Protein AF-A0A7X4F8D7-F1 (afdb_monomer_lite)

Radius of gyration: 13.3 Å; chains: 1; bounding box: 32×20×38 Å

Sequence (116 aa):
DKVIRSRLLNPRWLEGMRRHGYRGGFEMSASLNYLFAYDASTGAVPDWAYGAIAQQWILEPGSRAALNRSNPWALQEMGERLLEAHRRGLWQEANGEQIQALEALVRQVDADLERG

Foldseek 3Di:
DCCLVVALVDPVNLVVLLVVQQVSLVVNLVVLVVVLVCCVVPVPDDLVSLVSNLVPQCVPPVNVVSCLVRPLPSSLSSLVSSLVCCVVVVNPPDDPVSNVSSVVSNVVSVVVVVVD

Secondary structure (DSSP, 8-state):
-HHIIIIIT-HHHHHHHHHTHHHHHHHHHHHHHHHHHHHHHH--S-THHHHHHHIIIIISHHHHHHHHHH-HHHHHHHHHHHHHHHHTTSS-S--HHHHHHHHHHHHHHHHHHHT-

pLDDT: mean 96.04, std 3.69, range [69.88, 98.81]

Structure (mmCIF, N/CA/C/O backbone):
data_AF-A0A7X4F8D7-F1
#
_entry.id   AF-A0A7X4F8D7-F1
#
loop_
_atom_site.group_PDB
_atom_site.id
_atom_site.type_symbol
_atom_site.label_atom_id
_atom_site.label_alt_id
_atom_site.label_comp_id
_atom_site.label_asym_id
_atom_site.label_entity_id
_atom_site.label_seq_id
_atom_site.pdbx_PDB_ins_code
_atom_site.Cartn_x
_atom_site.Cartn_y
_atom_site.Cartn_z
_atom_site.occupancy
_atom_site.B_iso_or_equiv
_atom_site.auth_seq_id
_atom_site.auth_comp_id
_atom_site.auth_asym_id
_atom_site.auth_atom_id
_atom_site.pdbx_PDB_model_num
ATOM 1 N N . ASP A 1 1 ? -2.539 5.628 14.667 1.00 81.12 1 ASP A N 1
ATOM 2 C CA . ASP A 1 1 ? -2.035 6.121 13.359 1.00 81.12 1 ASP A CA 1
ATOM 3 C C . ASP A 1 1 ? -0.510 6.338 13.286 1.00 81.12 1 ASP A C 1
ATOM 5 O O . ASP A 1 1 ? 0.038 6.343 12.188 1.00 81.12 1 ASP A O 1
ATOM 9 N N . LYS A 1 2 ? 0.199 6.496 14.418 1.00 87.25 2 LYS A N 1
ATOM 10 C CA . LYS A 1 2 ? 1.656 6.735 14.478 1.00 87.25 2 LYS A CA 1
ATOM 11 C C . LYS A 1 2 ? 2.492 5.873 13.524 1.00 87.25 2 LYS A C 1
ATOM 13 O O . LYS A 1 2 ? 3.293 6.433 12.790 1.00 87.25 2 LYS A O 1
ATOM 18 N N . VAL A 1 3 ? 2.291 4.551 13.498 1.00 89.38 3 VAL A N 1
ATOM 19 C CA . VAL A 1 3 ? 3.058 3.624 12.633 1.00 89.38 3 VAL A CA 1
ATOM 20 C C . VAL A 1 3 ? 2.845 3.917 11.146 1.00 89.38 3 VAL A C 1
ATOM 22 O O . VAL A 1 3 ? 3.803 3.904 10.374 1.00 89.38 3 VAL A O 1
ATOM 25 N N . ILE A 1 4 ? 1.610 4.238 10.752 1.00 92.31 4 ILE A N 1
ATOM 26 C CA . ILE A 1 4 ? 1.258 4.588 9.370 1.00 92.31 4 ILE A CA 1
ATOM 27 C C . ILE A 1 4 ? 2.062 5.824 8.956 1.00 92.31 4 ILE A C 1
ATOM 29 O O . ILE A 1 4 ? 2.772 5.797 7.956 1.00 92.31 4 ILE A O 1
ATOM 33 N N . ARG A 1 5 ? 2.050 6.878 9.779 1.00 91.19 5 ARG A N 1
ATOM 34 C CA . ARG A 1 5 ? 2.793 8.118 9.502 1.00 91.19 5 ARG A CA 1
ATOM 35 C C . ARG A 1 5 ? 4.311 7.926 9.556 1.00 91.19 5 ARG A C 1
ATOM 37 O O . ARG A 1 5 ? 5.026 8.415 8.691 1.00 91.19 5 ARG A O 1
ATOM 44 N N . SER A 1 6 ? 4.818 7.223 10.568 1.00 89.81 6 SER A N 1
ATOM 45 C CA . SER A 1 6 ? 6.258 7.124 10.831 1.00 89.81 6 SER A CA 1
ATOM 46 C C . SER A 1 6 ? 6.984 6.117 9.939 1.00 89.81 6 SER A C 1
ATOM 48 O O . SER A 1 6 ? 8.212 6.179 9.840 1.00 89.81 6 SER A O 1
ATOM 50 N N . ARG A 1 7 ? 6.254 5.185 9.313 1.00 93.06 7 ARG A N 1
ATOM 51 C CA . ARG A 1 7 ? 6.809 4.144 8.439 1.00 93.06 7 ARG A CA 1
ATOM 52 C C . ARG A 1 7 ? 6.183 4.169 7.049 1.00 93.06 7 ARG A C 1
ATOM 54 O O . ARG A 1 7 ? 6.890 4.465 6.097 1.00 93.06 7 ARG A O 1
ATOM 61 N N . LEU A 1 8 ? 4.885 3.885 6.938 1.00 94.81 8 LEU A N 1
ATOM 62 C CA . LEU A 1 8 ? 4.227 3.649 5.644 1.00 94.81 8 LEU A CA 1
ATOM 63 C C . LEU A 1 8 ? 4.172 4.904 4.761 1.00 94.81 8 LEU A C 1
ATOM 65 O O . LEU A 1 8 ? 4.334 4.815 3.550 1.00 94.81 8 LEU A O 1
ATOM 69 N N . LEU A 1 9 ? 4.001 6.075 5.372 1.00 95.62 9 LEU A N 1
ATOM 70 C CA . LEU A 1 9 ? 3.983 7.375 4.692 1.00 95.62 9 LEU A CA 1
ATOM 71 C C . LEU A 1 9 ? 5.279 8.167 4.911 1.00 95.62 9 LEU A C 1
ATOM 73 O O . LEU A 1 9 ? 5.324 9.373 4.685 1.00 95.62 9 LEU A O 1
ATOM 77 N N . ASN A 1 10 ? 6.339 7.512 5.391 1.00 95.62 10 ASN A N 1
ATOM 78 C CA . ASN A 1 10 ? 7.625 8.160 5.601 1.00 95.62 10 ASN A CA 1
ATOM 79 C C . ASN A 1 10 ? 8.396 8.231 4.270 1.00 95.62 10 ASN A C 1
ATOM 81 O O . ASN A 1 10 ? 8.779 7.179 3.748 1.00 95.62 10 ASN A O 1
ATOM 85 N N . PRO A 1 11 ? 8.729 9.432 3.756 1.00 94.12 11 PRO A N 1
ATOM 86 C CA . PRO A 1 11 ? 9.432 9.574 2.480 1.00 94.12 11 PRO A CA 1
ATOM 87 C C . PRO A 1 11 ? 10.770 8.831 2.432 1.00 94.12 11 PRO A C 1
ATOM 89 O O . PRO A 1 11 ? 11.154 8.304 1.392 1.00 94.12 11 PRO A O 1
ATOM 92 N N . ARG A 1 12 ? 11.481 8.726 3.565 1.00 95.50 12 ARG A N 1
ATOM 93 C CA . ARG A 1 12 ? 12.758 7.996 3.634 1.00 95.50 12 ARG A CA 1
ATOM 94 C C . ARG A 1 12 ? 12.568 6.492 3.482 1.00 95.50 12 ARG A C 1
ATOM 96 O O . ARG A 1 12 ? 13.438 5.830 2.921 1.00 95.50 12 ARG A O 1
ATOM 103 N N . TRP A 1 13 ? 11.462 5.961 4.000 1.00 95.00 13 TRP A N 1
ATOM 104 C CA . TRP A 1 13 ? 11.123 4.551 3.850 1.00 95.00 13 TRP A CA 1
ATOM 105 C C . TRP A 1 13 ? 10.706 4.256 2.409 1.00 95.00 13 TRP A C 1
ATOM 107 O O . TRP A 1 13 ? 11.270 3.346 1.809 1.00 95.00 13 TRP A O 1
ATOM 117 N N . LEU A 1 14 ? 9.832 5.084 1.826 1.00 93.88 14 LEU A N 1
ATOM 118 C CA . LEU A 1 14 ? 9.410 4.967 0.425 1.00 93.88 14 LEU A CA 1
ATOM 119 C C . LEU A 1 14 ? 10.597 5.025 -0.539 1.00 93.88 14 LEU A C 1
ATOM 121 O O . LEU A 1 14 ? 10.743 4.166 -1.405 1.00 93.88 14 LEU A O 1
ATOM 125 N N . GLU A 1 15 ? 11.510 5.972 -0.330 1.00 93.75 15 GLU A N 1
ATOM 126 C CA . GLU A 1 15 ? 12.733 6.072 -1.125 1.00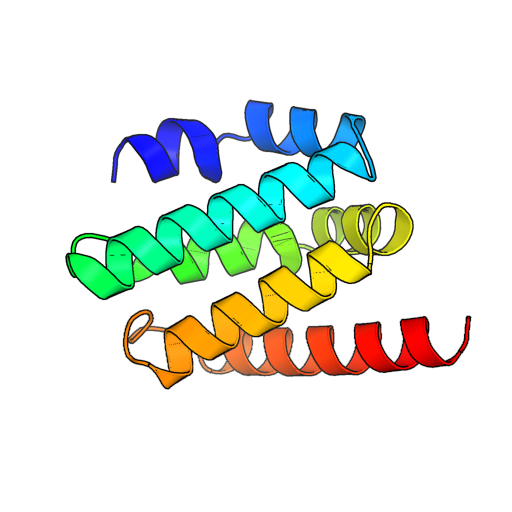 93.75 15 GLU A CA 1
ATOM 127 C C . GLU A 1 15 ? 13.666 4.869 -0.919 1.00 93.75 15 GLU A C 1
ATOM 129 O O . GLU A 1 15 ? 14.377 4.449 -1.831 1.00 93.75 15 GLU A O 1
ATOM 134 N N . GLY A 1 16 ? 13.687 4.291 0.285 1.00 95.12 16 GLY A N 1
ATOM 135 C CA . GLY A 1 16 ? 14.365 3.023 0.546 1.00 95.12 16 GLY A CA 1
ATOM 136 C C . GLY A 1 16 ? 13.772 1.885 -0.283 1.00 95.12 16 GLY A C 1
ATOM 137 O O . GLY A 1 16 ? 14.512 1.208 -0.992 1.00 95.12 16 GLY A O 1
ATOM 138 N N . MET A 1 17 ? 12.448 1.713 -0.249 1.00 95.31 17 MET A N 1
ATOM 139 C CA . MET A 1 17 ? 11.755 0.675 -1.017 1.00 95.31 17 MET A CA 1
ATOM 140 C C . MET A 1 17 ? 12.021 0.840 -2.517 1.00 95.31 17 MET A C 1
ATOM 142 O O . MET A 1 17 ? 12.457 -0.103 -3.172 1.00 95.31 17 MET A O 1
ATOM 146 N N . ARG A 1 18 ? 11.897 2.063 -3.045 1.00 92.00 18 ARG A N 1
ATOM 147 C CA . ARG A 1 18 ? 12.153 2.366 -4.460 1.00 92.00 18 ARG A CA 1
ATOM 148 C C . ARG A 1 18 ? 13.566 1.977 -4.907 1.00 92.00 18 ARG A C 1
ATOM 150 O O . ARG A 1 18 ? 13.731 1.399 -5.979 1.00 92.00 18 ARG A O 1
ATOM 157 N N . ARG A 1 19 ? 14.585 2.237 -4.079 1.00 94.62 19 ARG A N 1
ATOM 158 C CA . ARG A 1 19 ? 15.986 1.863 -4.366 1.00 94.62 19 ARG A CA 1
ATOM 159 C C . ARG A 1 19 ? 16.227 0.353 -4.382 1.00 94.62 19 ARG A C 1
ATOM 161 O O . ARG A 1 19 ? 17.152 -0.094 -5.052 1.00 94.62 19 ARG A O 1
ATOM 168 N N . HIS A 1 20 ? 15.403 -0.426 -3.685 1.00 96.62 20 HIS A N 1
ATOM 169 C CA . HIS A 1 20 ? 15.502 -1.887 -3.642 1.00 96.62 20 HIS A CA 1
ATOM 170 C C . HIS A 1 20 ? 14.646 -2.605 -4.702 1.00 96.62 20 HIS A C 1
ATOM 172 O O . HIS A 1 20 ? 14.548 -3.834 -4.662 1.00 96.62 20 HIS A O 1
ATOM 178 N N . GLY A 1 21 ? 14.058 -1.872 -5.657 1.00 95.81 21 GLY A N 1
ATOM 179 C CA . GLY A 1 21 ? 13.395 -2.428 -6.841 1.00 95.81 21 GLY A CA 1
ATOM 180 C C . GLY A 1 21 ? 12.400 -3.539 -6.500 1.00 95.81 21 GLY A C 1
ATOM 181 O O . GLY A 1 21 ? 11.485 -3.328 -5.705 1.00 95.81 21 GLY A O 1
ATOM 182 N N . TYR A 1 22 ? 12.617 -4.741 -7.053 1.00 97.38 22 TYR A N 1
ATOM 183 C CA . TYR A 1 22 ? 11.738 -5.896 -6.845 1.00 97.38 22 TYR A CA 1
ATOM 184 C C . TYR A 1 22 ? 11.469 -6.200 -5.366 1.00 97.38 22 TYR A C 1
ATOM 186 O O . TYR A 1 22 ? 10.313 -6.344 -4.958 1.00 97.38 22 TYR A O 1
ATOM 194 N N . ARG A 1 23 ? 12.531 -6.252 -4.544 1.00 97.69 23 ARG A N 1
ATOM 195 C CA . ARG A 1 23 ? 12.402 -6.532 -3.107 1.00 97.69 23 ARG A CA 1
ATOM 196 C C . ARG A 1 23 ? 11.672 -5.406 -2.387 1.00 97.69 23 ARG A C 1
ATOM 198 O O . ARG A 1 23 ? 10.896 -5.682 -1.482 1.00 97.69 23 ARG A O 1
ATOM 205 N N . GLY A 1 24 ? 11.888 -4.163 -2.806 1.00 97.50 24 GLY A N 1
ATOM 206 C CA . GLY A 1 24 ? 11.142 -3.018 -2.295 1.00 97.50 24 GLY A CA 1
ATOM 207 C C . GLY A 1 24 ? 9.642 -3.145 -2.538 1.00 97.50 24 GLY A C 1
ATOM 208 O O . GLY A 1 24 ? 8.867 -3.032 -1.595 1.00 97.50 24 GLY A O 1
ATOM 209 N N . GLY A 1 25 ? 9.242 -3.462 -3.773 1.00 98.00 25 GLY A N 1
ATOM 210 C CA . GLY A 1 25 ? 7.837 -3.710 -4.115 1.00 98.00 25 GLY A CA 1
ATOM 211 C C . GLY A 1 25 ? 7.217 -4.844 -3.293 1.00 98.00 25 GLY A C 1
ATOM 212 O O . GLY A 1 25 ? 6.118 -4.691 -2.768 1.00 98.00 25 GLY A O 1
ATOM 213 N N . PHE A 1 26 ? 7.956 -5.941 -3.092 1.00 98.00 26 PHE A N 1
ATOM 214 C CA . PHE A 1 26 ? 7.517 -7.056 -2.247 1.00 98.00 26 PHE A CA 1
ATOM 215 C C . PHE A 1 26 ? 7.255 -6.623 -0.793 1.00 98.00 26 PHE A C 1
ATOM 217 O O . PHE A 1 26 ? 6.209 -6.936 -0.229 1.00 98.00 26 PHE A O 1
ATOM 224 N N . GLU A 1 27 ? 8.177 -5.870 -0.184 1.00 98.25 27 GLU A N 1
ATOM 225 C CA . GLU A 1 27 ? 8.018 -5.378 1.193 1.00 98.25 27 GLU A CA 1
ATOM 226 C C . GLU A 1 27 ? 6.864 -4.373 1.326 1.00 98.25 27 GLU A C 1
ATOM 228 O O . GLU A 1 27 ? 6.185 -4.342 2.359 1.00 98.25 27 GLU A O 1
ATOM 233 N N . MET A 1 28 ? 6.619 -3.559 0.292 1.00 98.25 28 MET A N 1
ATOM 234 C CA . MET A 1 28 ? 5.460 -2.663 0.240 1.00 98.25 28 MET A CA 1
ATOM 235 C C . MET A 1 28 ? 4.155 -3.465 0.225 1.00 98.25 28 MET A C 1
ATOM 237 O O . MET A 1 28 ? 3.316 -3.248 1.100 1.00 98.25 28 MET A O 1
ATOM 241 N N . SER A 1 29 ? 4.023 -4.441 -0.680 1.00 98.50 29 SER A N 1
ATOM 242 C CA . SER A 1 29 ? 2.837 -5.306 -0.756 1.00 98.50 29 SER A CA 1
ATOM 243 C C . SER A 1 29 ? 2.574 -6.039 0.565 1.00 98.50 29 SER A C 1
ATOM 245 O O . SER A 1 29 ? 1.488 -5.941 1.141 1.00 98.50 29 SER A O 1
ATOM 247 N N . ALA A 1 30 ? 3.608 -6.658 1.145 1.00 98.44 30 ALA A N 1
ATOM 248 C CA . ALA A 1 30 ? 3.508 -7.317 2.446 1.00 98.44 30 ALA A CA 1
ATOM 249 C C . ALA A 1 30 ? 3.053 -6.353 3.559 1.00 98.44 30 ALA A C 1
ATOM 251 O O . ALA A 1 30 ? 2.198 -6.697 4.375 1.00 98.44 30 ALA A O 1
ATOM 252 N N . SER A 1 31 ? 3.578 -5.124 3.577 1.00 98.25 31 SER A N 1
ATOM 253 C CA . SER A 1 31 ? 3.197 -4.107 4.567 1.00 98.25 31 SER A CA 1
ATOM 254 C C . SER A 1 31 ? 1.726 -3.695 4.450 1.00 98.25 31 SER A C 1
ATOM 256 O O . SER A 1 31 ? 1.060 -3.538 5.476 1.00 98.25 31 SER A O 1
ATOM 258 N N . LEU A 1 32 ? 1.206 -3.549 3.226 1.00 98.50 32 LEU A N 1
ATOM 259 C CA . LEU A 1 32 ? -0.215 -3.281 2.995 1.00 98.50 32 LEU A CA 1
ATOM 260 C C . LEU A 1 32 ? -1.081 -4.472 3.422 1.00 98.50 32 LEU A C 1
ATOM 262 O 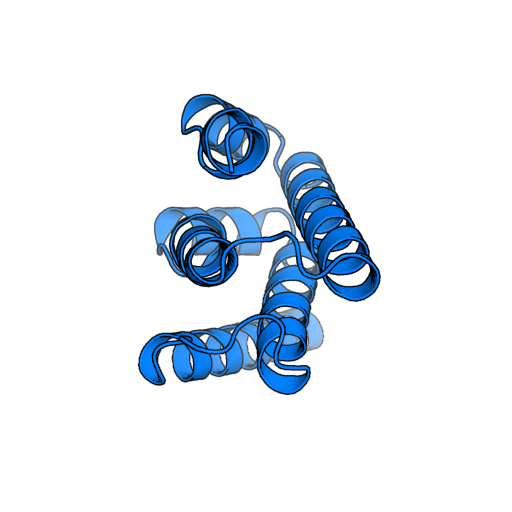O . LEU A 1 32 ? -2.099 -4.281 4.084 1.00 98.50 32 LEU A O 1
ATOM 266 N N . ASN A 1 33 ? -0.650 -5.698 3.124 1.00 98.62 33 ASN A N 1
ATOM 267 C CA . ASN A 1 33 ? -1.355 -6.910 3.535 1.00 98.62 33 ASN A CA 1
ATOM 268 C C . ASN A 1 33 ? -1.461 -7.033 5.062 1.00 98.62 33 ASN A C 1
ATOM 270 O O . ASN A 1 33 ? -2.519 -7.408 5.571 1.00 98.62 33 ASN A O 1
ATOM 274 N N . TYR A 1 34 ? -0.405 -6.677 5.800 1.00 98.12 34 TYR A N 1
ATOM 275 C CA . TYR A 1 34 ? -0.436 -6.656 7.264 1.00 98.12 34 TYR A CA 1
ATOM 276 C C . TYR A 1 34 ? -1.368 -5.581 7.817 1.00 98.12 34 TYR A C 1
ATOM 278 O O . TYR A 1 34 ? -2.121 -5.860 8.749 1.00 98.12 34 TYR A O 1
ATOM 286 N N . LEU A 1 35 ? -1.349 -4.374 7.242 1.00 98.19 35 LEU A N 1
ATOM 287 C CA . LEU A 1 35 ? -2.277 -3.307 7.620 1.00 98.19 35 LEU A CA 1
ATOM 288 C C . LEU A 1 35 ? -3.728 -3.741 7.390 1.00 98.19 35 LEU A C 1
ATOM 290 O O . LEU A 1 35 ? -4.546 -3.611 8.294 1.00 98.19 35 LEU A O 1
ATOM 294 N N . PHE A 1 36 ? -4.016 -4.324 6.227 1.00 98.44 36 PHE A N 1
ATOM 295 C CA . PHE A 1 36 ? -5.341 -4.825 5.881 1.00 98.44 36 PHE A CA 1
ATOM 296 C C . PHE A 1 36 ? -5.820 -5.925 6.836 1.00 98.44 36 PHE A C 1
ATOM 298 O O . PHE A 1 36 ? -6.945 -5.875 7.321 1.00 98.44 36 PHE A O 1
ATOM 305 N N . ALA A 1 37 ? -4.981 -6.923 7.133 1.00 98.38 37 ALA A N 1
ATOM 306 C CA . ALA A 1 37 ? -5.351 -8.016 8.036 1.00 98.38 37 ALA A CA 1
ATOM 307 C C . ALA A 1 37 ? -5.577 -7.524 9.476 1.00 98.38 37 ALA A C 1
ATOM 309 O O . ALA A 1 37 ? -6.500 -7.972 10.163 1.00 98.38 37 ALA A O 1
ATOM 310 N N . TYR A 1 38 ? -4.744 -6.584 9.929 1.00 98.06 38 TYR A N 1
ATOM 311 C CA . TYR A 1 38 ? -4.921 -5.930 11.220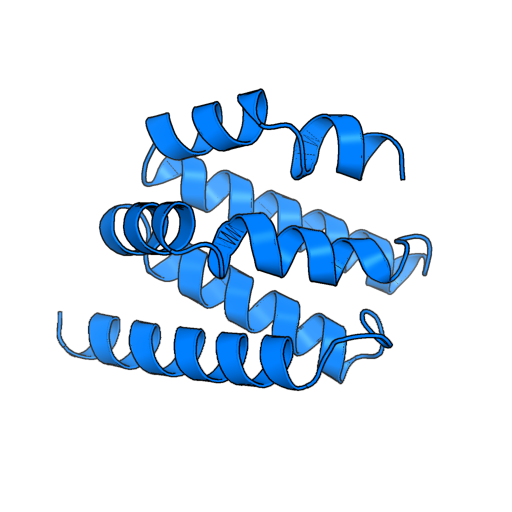 1.00 98.06 38 TYR A CA 1
ATOM 312 C C . TYR A 1 38 ? -6.246 -5.166 11.272 1.00 98.06 38 TYR A C 1
ATOM 314 O O . TYR A 1 38 ? -7.001 -5.308 12.230 1.00 98.06 38 TYR A O 1
ATOM 322 N N . ASP A 1 39 ? -6.573 -4.412 10.228 1.00 98.12 39 ASP A N 1
ATOM 323 C CA . ASP A 1 39 ? -7.824 -3.666 10.180 1.00 98.12 39 ASP A CA 1
ATOM 324 C C . ASP A 1 39 ? -9.051 -4.576 10.119 1.00 98.12 39 ASP A C 1
ATOM 326 O O . ASP A 1 39 ? -9.974 -4.436 10.913 1.00 98.12 39 ASP A O 1
ATOM 330 N N . ALA A 1 40 ? -9.012 -5.603 9.270 1.00 97.94 40 ALA A N 1
ATOM 331 C CA . ALA A 1 40 ? -10.086 -6.582 9.140 1.00 97.94 40 ALA A CA 1
ATOM 332 C C . ALA A 1 40 ? -10.405 -7.322 10.453 1.00 97.94 40 ALA A C 1
ATOM 334 O O . ALA A 1 40 ? -11.502 -7.859 10.595 1.00 97.94 40 ALA A O 1
ATOM 335 N N . SER A 1 41 ? -9.458 -7.376 11.396 1.00 98.19 41 SER A N 1
ATOM 336 C CA . SER A 1 41 ? -9.630 -8.031 12.699 1.00 98.19 41 SER A CA 1
ATOM 337 C C . SER A 1 41 ? -9.918 -7.069 13.853 1.00 98.19 41 SER A C 1
ATOM 339 O O . SER A 1 41 ? -10.453 -7.502 14.871 1.00 98.19 41 SER A O 1
ATOM 341 N N . THR A 1 42 ? -9.575 -5.784 13.724 1.00 97.75 42 THR A N 1
ATOM 342 C CA . THR A 1 42 ? -9.628 -4.826 14.844 1.00 97.75 42 THR A CA 1
ATOM 343 C C . THR A 1 42 ? -10.472 -3.585 14.579 1.00 97.75 42 THR A C 1
ATOM 345 O O . THR A 1 42 ? -10.904 -2.950 15.538 1.00 97.75 42 THR A O 1
ATOM 348 N N . GLY A 1 43 ? -10.680 -3.211 13.314 1.00 96.69 43 GLY A N 1
ATOM 349 C CA . GLY A 1 43 ? -11.298 -1.945 12.914 1.00 96.69 43 GLY A CA 1
ATOM 350 C C . GLY A 1 43 ? -10.527 -0.706 13.382 1.00 96.69 43 GLY A C 1
ATOM 351 O O . GLY A 1 43 ? -11.117 0.355 13.568 1.00 96.69 43 GLY A O 1
ATOM 352 N N . ALA A 1 44 ? -9.230 -0.844 13.679 1.00 95.62 44 ALA A N 1
ATOM 353 C CA . ALA A 1 44 ? -8.431 0.207 14.306 1.00 95.62 44 ALA A CA 1
ATOM 354 C C . ALA A 1 44 ? -7.643 1.069 13.305 1.00 95.62 44 ALA A C 1
ATOM 356 O O . ALA A 1 44 ? -6.941 2.001 13.725 1.00 95.62 44 ALA A O 1
ATOM 357 N N . VAL A 1 45 ? -7.695 0.768 12.002 1.00 96.94 45 VAL A N 1
ATOM 358 C CA . VAL A 1 45 ? -7.020 1.593 10.998 1.00 96.94 45 VAL A CA 1
ATOM 359 C C . VAL A 1 45 ? -7.919 2.777 10.641 1.00 96.94 45 VAL A C 1
ATOM 361 O O . VAL A 1 45 ? -9.074 2.593 10.279 1.00 96.94 45 VAL A O 1
ATOM 364 N N . PRO A 1 46 ? -7.415 4.019 10.741 1.00 96.25 46 PRO A N 1
ATOM 365 C CA . PRO A 1 46 ? -8.182 5.177 10.311 1.00 96.25 46 PRO A CA 1
ATOM 366 C C . PRO A 1 46 ? -8.449 5.134 8.807 1.00 96.25 46 PRO A C 1
ATOM 368 O O . PRO A 1 46 ? -7.518 4.900 8.038 1.00 96.25 46 PRO A O 1
ATOM 371 N N . ASP A 1 47 ? -9.670 5.471 8.401 1.00 94.19 47 ASP A N 1
ATOM 372 C CA . ASP A 1 47 ? -10.120 5.413 7.006 1.00 94.19 47 ASP A CA 1
ATOM 373 C C . ASP A 1 47 ? -9.173 6.126 6.020 1.00 94.19 47 ASP A C 1
ATOM 375 O O . ASP A 1 47 ? -8.720 5.551 5.026 1.00 94.19 47 ASP A O 1
ATOM 379 N N . TRP A 1 48 ? -8.742 7.343 6.382 1.00 95.94 48 TRP A N 1
ATOM 380 C CA . TRP A 1 48 ? -7.818 8.158 5.583 1.00 95.94 48 TRP A CA 1
ATOM 381 C C . TRP A 1 48 ? -6.501 7.448 5.234 1.00 95.94 48 TRP A C 1
ATOM 383 O O . TRP A 1 48 ? -5.817 7.851 4.289 1.00 95.94 48 TRP A O 1
ATOM 393 N N . ALA A 1 49 ? -6.104 6.421 5.994 1.00 97.50 49 ALA A N 1
ATOM 394 C CA . ALA A 1 49 ? -4.851 5.711 5.786 1.00 97.50 49 ALA A CA 1
ATOM 395 C C . ALA A 1 49 ? -4.812 5.001 4.433 1.00 97.50 49 ALA A C 1
ATOM 397 O O . ALA A 1 49 ? -3.797 5.101 3.743 1.00 97.50 49 ALA A O 1
ATOM 398 N N . TYR A 1 50 ? -5.898 4.334 4.032 1.00 98.19 50 TYR A N 1
ATOM 399 C CA . TYR A 1 50 ? -5.959 3.652 2.738 1.00 98.19 50 TYR A CA 1
ATOM 400 C C . TYR A 1 50 ? -5.861 4.649 1.588 1.00 98.19 50 TYR A C 1
ATOM 402 O O . TYR A 1 50 ? -5.041 4.457 0.693 1.00 98.19 50 TYR A O 1
ATOM 410 N N . GLY A 1 51 ? -6.600 5.761 1.659 1.00 97.44 51 GLY A N 1
ATOM 411 C CA . GLY A 1 51 ? -6.524 6.823 0.654 1.00 97.44 51 GLY A CA 1
ATOM 412 C C . GLY A 1 51 ? -5.131 7.449 0.549 1.00 97.44 51 GLY A C 1
ATOM 413 O O . GLY A 1 51 ? -4.629 7.663 -0.556 1.00 97.44 51 GLY A O 1
ATOM 414 N N . ALA A 1 52 ? -4.465 7.688 1.682 1.00 97.12 52 ALA A N 1
ATOM 415 C CA . ALA A 1 52 ? -3.100 8.213 1.700 1.00 97.12 52 ALA A CA 1
ATOM 416 C C . ALA A 1 52 ? -2.077 7.214 1.129 1.00 97.12 52 ALA A C 1
ATOM 418 O O . ALA A 1 52 ? -1.184 7.616 0.380 1.00 97.12 52 ALA A O 1
ATOM 419 N N . ILE A 1 53 ? -2.215 5.925 1.456 1.00 97.69 53 ILE A N 1
ATOM 420 C CA . ILE A 1 53 ? -1.371 4.846 0.928 1.00 97.69 53 ILE A CA 1
ATOM 421 C C . ILE A 1 53 ? -1.581 4.701 -0.580 1.00 97.69 53 ILE A C 1
ATOM 423 O O . ILE A 1 53 ? -0.606 4.771 -1.325 1.00 97.69 53 ILE A O 1
ATOM 427 N N . ALA A 1 54 ? -2.829 4.579 -1.041 1.00 97.94 54 ALA A N 1
ATOM 428 C CA . ALA A 1 54 ? -3.168 4.489 -2.459 1.00 97.94 54 ALA A CA 1
ATOM 429 C C . ALA A 1 54 ? -2.533 5.641 -3.247 1.00 97.94 54 ALA A C 1
ATOM 431 O O . ALA A 1 54 ? -1.817 5.414 -4.226 1.00 97.94 54 ALA A O 1
ATOM 432 N N . GLN A 1 55 ? -2.723 6.873 -2.761 1.00 97.25 55 GLN A N 1
ATOM 433 C CA . GLN A 1 55 ? -2.198 8.062 -3.414 1.00 97.25 55 GLN A CA 1
ATOM 434 C C . GLN A 1 55 ? -0.671 8.044 -3.521 1.00 97.25 55 GLN A C 1
ATOM 436 O O . GLN A 1 55 ? -0.131 8.234 -4.607 1.00 97.25 55 GLN A O 1
ATOM 441 N N . GLN A 1 56 ? 0.035 7.840 -2.407 1.00 96.38 56 GLN A N 1
ATOM 442 C CA . GLN A 1 56 ? 1.491 8.001 -2.374 1.00 96.38 56 GLN A CA 1
ATOM 443 C C . GLN A 1 56 ? 2.245 6.809 -2.966 1.00 96.38 56 GLN A C 1
ATOM 445 O O . GLN A 1 56 ? 3.334 6.984 -3.515 1.00 96.38 56 GLN A O 1
ATOM 450 N N . TRP A 1 57 ? 1.702 5.599 -2.828 1.00 97.06 57 TRP A N 1
ATOM 451 C CA . TRP A 1 57 ? 2.414 4.386 -3.215 1.00 97.06 57 TRP A CA 1
ATOM 452 C C . TRP A 1 57 ? 2.204 4.034 -4.681 1.00 97.06 57 TRP A C 1
ATOM 454 O O . TRP A 1 57 ? 3.165 3.632 -5.327 1.00 97.06 57 TRP A O 1
ATOM 464 N N . ILE A 1 58 ? 0.978 4.153 -5.207 1.00 96.44 58 ILE A N 1
ATOM 465 C CA . ILE A 1 58 ? 0.647 3.543 -6.508 1.00 96.44 58 ILE A CA 1
ATOM 466 C C . ILE A 1 58 ? -0.125 4.441 -7.480 1.00 96.44 58 ILE A C 1
ATOM 468 O O . ILE A 1 58 ? -0.149 4.135 -8.671 1.00 96.44 58 ILE A O 1
ATOM 472 N N . LEU A 1 59 ? -0.723 5.547 -7.020 1.00 96.75 59 LEU A N 1
ATOM 473 C CA . LEU A 1 59 ? -1.379 6.520 -7.908 1.00 96.75 59 LEU A CA 1
ATOM 474 C C . LEU A 1 59 ? -0.477 7.703 -8.279 1.00 96.75 59 LEU A C 1
ATOM 476 O O . LEU A 1 59 ? -0.668 8.300 -9.337 1.00 96.75 59 LEU A O 1
ATOM 480 N N . GLU A 1 60 ? 0.524 8.034 -7.459 1.00 95.88 60 GLU A N 1
ATOM 481 C CA . GLU A 1 60 ? 1.546 9.017 -7.826 1.00 95.88 60 GLU A CA 1
ATOM 482 C C . GLU A 1 60 ? 2.333 8.513 -9.057 1.00 95.88 60 GLU A C 1
ATOM 484 O O . GLU A 1 60 ? 2.858 7.394 -9.022 1.00 95.88 60 GLU A O 1
ATOM 489 N N . PRO A 1 61 ? 2.416 9.292 -10.156 1.00 94.94 61 PRO A N 1
ATOM 490 C CA . PRO A 1 61 ? 3.016 8.840 -11.413 1.00 94.94 61 PRO A CA 1
ATOM 491 C C . PRO A 1 61 ? 4.444 8.291 -11.292 1.00 94.94 61 PRO A C 1
ATOM 493 O O . PRO A 1 61 ? 4.771 7.284 -11.926 1.00 94.94 61 PRO A O 1
ATOM 496 N N . GLY A 1 62 ? 5.297 8.925 -10.486 1.00 93.44 62 GLY A N 1
ATOM 497 C CA . GLY A 1 62 ? 6.677 8.509 -10.250 1.00 93.44 62 GLY A CA 1
ATOM 498 C C . GLY A 1 62 ? 6.778 7.157 -9.545 1.00 93.44 62 GLY A C 1
ATOM 499 O O . GLY A 1 62 ? 7.464 6.255 -10.041 1.00 93.44 62 GLY A O 1
ATOM 500 N N . SER A 1 63 ? 6.073 6.994 -8.426 1.00 93.50 63 SER A N 1
ATOM 501 C CA . SER A 1 63 ? 5.980 5.749 -7.663 1.00 93.50 63 SER A CA 1
ATOM 502 C C . SER A 1 63 ? 5.372 4.632 -8.505 1.00 93.50 63 SER A C 1
ATOM 504 O O . SER A 1 63 ? 5.972 3.560 -8.613 1.00 93.50 63 SER A O 1
ATOM 506 N N . ARG A 1 64 ? 4.254 4.902 -9.195 1.00 96.06 64 ARG A N 1
ATOM 507 C CA . ARG A 1 64 ? 3.602 3.955 -10.110 1.00 96.06 64 ARG A CA 1
ATOM 508 C C . ARG A 1 64 ? 4.570 3.456 -11.172 1.00 96.06 64 ARG A C 1
ATOM 510 O O . ARG A 1 64 ? 4.717 2.252 -11.357 1.00 96.06 64 ARG A O 1
ATOM 517 N N . ALA A 1 65 ? 5.249 4.367 -11.868 1.00 95.44 65 ALA A N 1
ATOM 518 C CA . ALA A 1 65 ? 6.161 4.002 -12.944 1.00 95.44 65 ALA A CA 1
ATOM 519 C C . ALA A 1 65 ? 7.386 3.231 -12.427 1.00 95.44 65 ALA A C 1
ATOM 521 O O . ALA A 1 65 ? 7.876 2.324 -13.101 1.00 95.44 65 ALA A O 1
ATOM 522 N N . ALA A 1 66 ? 7.894 3.575 -11.239 1.00 94.25 66 ALA A N 1
ATOM 523 C CA . ALA A 1 66 ? 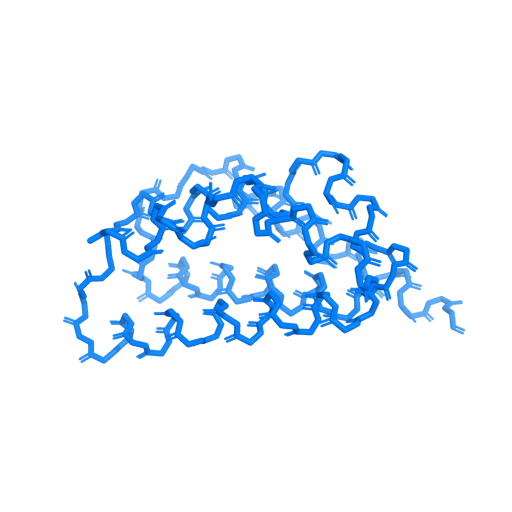8.993 2.848 -10.614 1.00 94.25 66 ALA A CA 1
ATOM 524 C C . ALA A 1 66 ? 8.581 1.421 -10.215 1.00 94.25 66 ALA A C 1
ATOM 526 O O . ALA A 1 66 ? 9.314 0.475 -10.513 1.00 94.25 66 ALA A O 1
ATOM 527 N N . LEU A 1 67 ? 7.407 1.256 -9.599 1.00 96.19 67 LEU A N 1
ATOM 528 C CA . LEU A 1 67 ? 6.864 -0.053 -9.242 1.00 96.19 67 LEU A CA 1
ATOM 529 C C . LEU A 1 67 ? 6.553 -0.891 -10.480 1.00 96.19 67 LEU A C 1
ATOM 531 O O . LEU A 1 67 ? 7.005 -2.025 -10.543 1.00 96.19 67 LEU A O 1
ATOM 535 N N . ASN A 1 68 ? 5.911 -0.329 -11.507 1.00 96.44 68 ASN A N 1
ATOM 536 C CA . ASN A 1 68 ? 5.573 -1.080 -12.721 1.00 96.44 68 ASN A CA 1
ATOM 537 C C . ASN A 1 68 ? 6.814 -1.666 -13.413 1.00 96.44 68 ASN A C 1
ATOM 539 O O . ASN A 1 68 ? 6.785 -2.784 -13.909 1.00 96.44 68 ASN A O 1
ATOM 543 N N . ARG A 1 69 ? 7.935 -0.931 -13.415 1.00 95.94 69 ARG A N 1
ATOM 544 C CA . ARG A 1 69 ? 9.200 -1.421 -13.990 1.00 95.94 69 ARG A CA 1
ATOM 545 C C . ARG A 1 69 ? 9.913 -2.459 -13.128 1.00 95.94 69 ARG A C 1
ATOM 547 O O . ARG A 1 69 ? 10.660 -3.268 -13.662 1.00 95.94 69 ARG A O 1
ATOM 554 N N . SER A 1 70 ? 9.784 -2.370 -11.806 1.00 96.69 70 SER A N 1
ATOM 555 C CA . SER A 1 70 ? 10.599 -3.159 -10.872 1.00 96.69 70 SER A CA 1
ATOM 556 C C . SER A 1 70 ? 9.873 -4.365 -10.284 1.00 96.69 70 SER A C 1
ATOM 558 O O . SER A 1 70 ? 10.515 -5.372 -9.994 1.00 96.69 70 SER A O 1
ATOM 560 N N . ASN A 1 71 ? 8.561 -4.258 -10.085 1.00 97.94 71 ASN A N 1
ATOM 561 C CA . ASN A 1 71 ? 7.686 -5.308 -9.584 1.00 97.94 71 ASN A CA 1
ATOM 562 C C . ASN A 1 71 ? 6.214 -5.039 -9.978 1.00 97.94 71 ASN A C 1
ATOM 564 O O . ASN A 1 71 ? 5.431 -4.572 -9.142 1.00 97.94 71 ASN A O 1
ATOM 568 N N . PRO A 1 72 ? 5.821 -5.307 -11.237 1.00 97.75 72 PRO A N 1
ATOM 569 C CA . PRO A 1 72 ? 4.441 -5.111 -11.688 1.00 97.75 72 PRO A CA 1
ATOM 570 C C . PRO A 1 72 ? 3.437 -5.995 -10.930 1.00 97.75 72 PRO A C 1
ATOM 572 O O . PRO A 1 72 ? 2.342 -5.536 -10.627 1.00 97.75 72 PRO A O 1
ATOM 575 N N . TRP A 1 73 ? 3.824 -7.205 -10.511 1.00 98.06 73 TRP A N 1
ATOM 576 C CA . TRP A 1 73 ? 2.964 -8.076 -9.695 1.00 98.06 73 TRP A CA 1
ATOM 577 C C . TRP A 1 73 ? 2.638 -7.471 -8.326 1.00 98.06 73 TRP A C 1
ATOM 579 O O . TRP A 1 73 ? 1.486 -7.480 -7.908 1.00 98.06 73 TRP A O 1
ATOM 589 N N . ALA A 1 74 ? 3.620 -6.877 -7.639 1.00 98.25 74 ALA A N 1
ATOM 590 C CA . ALA A 1 74 ? 3.349 -6.176 -6.381 1.00 98.25 74 ALA A CA 1
ATOM 591 C C . ALA A 1 74 ? 2.465 -4.937 -6.593 1.00 98.25 74 ALA A C 1
ATOM 593 O O . ALA A 1 74 ? 1.649 -4.608 -5.736 1.00 98.25 74 ALA A O 1
ATOM 594 N N . LEU A 1 75 ? 2.619 -4.237 -7.723 1.00 98.31 75 LEU A N 1
ATOM 595 C CA . LEU A 1 75 ? 1.763 -3.102 -8.071 1.00 98.31 75 LEU A CA 1
ATOM 596 C C . LEU A 1 75 ? 0.302 -3.537 -8.263 1.00 98.31 75 LEU A C 1
ATOM 598 O O . LEU A 1 75 ? -0.593 -2.890 -7.717 1.00 98.31 75 LEU A O 1
ATOM 602 N N . GLN A 1 76 ? 0.083 -4.634 -8.992 1.00 98.50 76 GLN A N 1
ATOM 603 C CA . GLN A 1 76 ? -1.225 -5.262 -9.180 1.00 98.50 76 GLN A CA 1
ATOM 604 C C . GLN A 1 76 ? -1.834 -5.669 -7.831 1.00 98.50 76 GLN A C 1
ATOM 606 O O . GLN A 1 76 ? -2.906 -5.183 -7.477 1.00 98.50 76 GLN A O 1
ATOM 611 N N . GLU A 1 77 ? -1.107 -6.463 -7.036 1.00 98.56 77 GLU A N 1
ATOM 612 C CA . GLU A 1 77 ? -1.569 -6.986 -5.743 1.00 98.56 77 GLU A CA 1
ATOM 613 C C . GLU A 1 77 ? -1.967 -5.855 -4.781 1.00 98.56 77 GLU A C 1
ATOM 615 O O . GLU A 1 77 ? -3.015 -5.909 -4.135 1.00 98.56 77 GLU A O 1
ATOM 620 N N . MET A 1 78 ? -1.166 -4.785 -4.707 1.00 98.75 78 MET A N 1
ATOM 621 C CA . MET A 1 78 ? -1.499 -3.628 -3.875 1.00 98.75 78 MET A CA 1
ATOM 622 C C . MET A 1 78 ? -2.762 -2.908 -4.361 1.00 98.75 78 MET A C 1
ATOM 624 O O . MET A 1 78 ? -3.584 -2.497 -3.538 1.00 98.75 78 MET A O 1
ATOM 628 N N . GLY A 1 79 ? -2.931 -2.760 -5.679 1.00 98.62 79 GLY A N 1
ATOM 629 C CA . GLY A 1 79 ? -4.135 -2.177 -6.274 1.00 98.62 79 GLY A CA 1
ATOM 630 C C . GLY A 1 79 ? -5.387 -2.994 -5.953 1.00 98.62 79 GLY A C 1
ATOM 631 O O . GLY A 1 79 ? -6.377 -2.449 -5.462 1.00 98.62 79 GLY A O 1
ATOM 632 N N . GLU A 1 80 ? -5.322 -4.311 -6.142 1.00 98.75 80 GLU A N 1
ATOM 633 C CA . GLU A 1 80 ? -6.408 -5.237 -5.811 1.00 98.75 80 GLU A CA 1
ATOM 634 C C . GLU A 1 80 ? -6.749 -5.216 -4.322 1.00 98.75 80 GLU A C 1
ATOM 636 O O . GLU A 1 80 ? -7.927 -5.193 -3.955 1.00 98.75 80 GLU A O 1
ATOM 641 N N . ARG A 1 81 ? -5.732 -5.166 -3.453 1.00 98.81 81 ARG A N 1
ATOM 642 C CA . ARG A 1 81 ? -5.928 -5.130 -2.004 1.00 98.81 81 ARG A CA 1
ATOM 643 C C . ARG A 1 81 ? -6.616 -3.848 -1.539 1.00 98.81 81 ARG A C 1
ATOM 645 O O . ARG A 1 81 ? -7.472 -3.905 -0.659 1.00 98.81 81 ARG A O 1
ATOM 652 N N . LEU A 1 82 ? -6.278 -2.700 -2.126 1.00 98.69 82 LEU A N 1
ATOM 653 C CA . LEU A 1 82 ? -6.945 -1.425 -1.832 1.00 98.69 82 LEU A CA 1
ATOM 654 C C . LEU A 1 82 ? -8.404 -1.427 -2.302 1.00 98.69 82 LEU A C 1
ATOM 656 O O . LEU A 1 82 ? -9.287 -0.980 -1.570 1.00 98.69 82 LEU A O 1
ATOM 660 N N . LEU A 1 83 ? -8.674 -1.991 -3.482 1.00 98.75 83 LEU A N 1
ATOM 661 C CA . LEU A 1 83 ? -10.043 -2.190 -3.963 1.00 98.75 83 LEU A CA 1
ATOM 662 C C . LEU A 1 83 ? -10.823 -3.162 -3.066 1.00 98.75 83 LEU A C 1
ATOM 664 O O . LEU A 1 83 ? -12.004 -2.946 -2.802 1.00 98.75 83 LEU A O 1
ATOM 668 N N . GLU A 1 84 ? -10.186 -4.214 -2.549 1.00 98.75 84 GLU A N 1
ATOM 669 C CA . GLU A 1 84 ? -10.808 -5.110 -1.572 1.00 98.75 84 GLU A CA 1
ATOM 670 C C . GLU A 1 84 ? -11.136 -4.392 -0.258 1.00 98.75 84 GLU A C 1
ATOM 672 O O . GLU A 1 84 ? -12.237 -4.574 0.261 1.00 98.75 84 GLU A O 1
ATOM 677 N N . ALA A 1 85 ? -10.233 -3.549 0.253 1.00 98.62 85 ALA A N 1
ATOM 678 C CA . ALA A 1 85 ? -10.491 -2.744 1.447 1.00 98.62 85 ALA A CA 1
ATOM 679 C C . ALA A 1 85 ? -11.747 -1.881 1.276 1.00 98.62 85 ALA A C 1
ATOM 681 O O . ALA A 1 85 ? -12.600 -1.852 2.165 1.00 98.62 85 ALA A O 1
ATOM 682 N N . HIS A 1 86 ? -11.912 -1.261 0.104 1.00 98.44 86 HIS A N 1
ATOM 683 C CA . HIS A 1 86 ? -13.119 -0.511 -0.224 1.00 98.44 86 HIS A CA 1
ATOM 684 C C . HIS A 1 86 ? -14.369 -1.406 -0.273 1.00 98.44 86 HIS A C 1
ATOM 686 O O . HIS A 1 86 ? -15.339 -1.158 0.443 1.00 98.44 86 HIS A O 1
ATOM 692 N N . ARG A 1 87 ? -14.331 -2.507 -1.038 1.00 98.19 87 ARG A N 1
ATOM 693 C CA . ARG A 1 87 ? -15.467 -3.445 -1.171 1.00 98.19 87 ARG A CA 1
ATOM 694 C C . ARG A 1 87 ? -15.921 -4.047 0.161 1.00 98.19 87 ARG A C 1
ATOM 696 O O . ARG A 1 87 ? -17.092 -4.380 0.310 1.00 98.19 87 ARG A O 1
ATOM 703 N N . ARG A 1 88 ? -15.004 -4.214 1.117 1.00 98.12 88 ARG A N 1
ATOM 704 C CA . ARG A 1 88 ? -15.281 -4.778 2.448 1.00 98.12 88 ARG A CA 1
ATOM 705 C C . ARG A 1 88 ? -15.653 -3.732 3.501 1.00 98.12 88 ARG A C 1
ATOM 707 O O . ARG A 1 88 ? -15.859 -4.107 4.651 1.00 98.12 88 ARG A O 1
ATOM 714 N N . GLY A 1 89 ? -15.730 -2.451 3.137 1.00 97.56 89 GLY A N 1
ATOM 715 C CA . GLY A 1 89 ? -16.059 -1.367 4.068 1.00 97.56 89 GLY A CA 1
ATOM 716 C C . GLY A 1 89 ? -14.949 -1.038 5.072 1.00 97.56 89 GLY A C 1
ATOM 717 O O . GLY A 1 89 ? -15.219 -0.392 6.081 1.00 97.56 89 GLY A O 1
ATOM 718 N N . LEU A 1 90 ? -13.713 -1.476 4.809 1.00 97.94 90 LEU A N 1
ATOM 719 C CA . LEU A 1 90 ? -12.526 -1.075 5.574 1.00 97.94 90 LEU A CA 1
ATOM 720 C C . LEU A 1 90 ? -12.043 0.320 5.150 1.00 97.94 90 LEU A C 1
ATOM 722 O O . LEU A 1 90 ? -11.517 1.074 5.958 1.00 97.94 90 LEU A O 1
ATOM 726 N N . TRP A 1 91 ? -12.261 0.664 3.877 1.00 98.06 91 TRP A N 1
ATOM 727 C CA . TRP A 1 91 ? -12.049 1.999 3.326 1.00 98.06 91 TRP A CA 1
ATOM 728 C C . TRP A 1 91 ? -13.371 2.565 2.788 1.00 98.06 91 TRP A C 1
ATOM 730 O O . TRP A 1 91 ? -13.777 2.305 1.652 1.00 98.06 91 TRP A O 1
ATOM 740 N N . GLN A 1 92 ? -14.073 3.298 3.642 1.00 95.19 92 GLN A N 1
ATOM 741 C CA . GLN A 1 92 ? -15.413 3.837 3.433 1.00 95.19 92 GLN A CA 1
ATOM 742 C C . GLN A 1 92 ? -15.396 5.212 2.764 1.00 95.19 92 GLN A C 1
ATOM 744 O O . GLN A 1 92 ? -16.199 5.441 1.863 1.00 95.19 92 GLN A O 1
ATOM 749 N N . GLU A 1 93 ? -14.479 6.113 3.134 1.00 93.62 93 GLU A N 1
ATOM 750 C CA . GLU A 1 93 ? -14.416 7.476 2.575 1.00 93.62 93 GLU A CA 1
ATOM 751 C C . GLU A 1 93 ? -13.533 7.553 1.318 1.00 93.62 93 GLU A C 1
ATOM 753 O O . GLU A 1 93 ? -12.906 8.573 1.020 1.00 93.62 93 GLU A O 1
ATOM 758 N N . ALA A 1 94 ? -13.463 6.460 0.554 1.00 92.50 94 ALA A N 1
ATOM 759 C CA . ALA A 1 94 ? -12.744 6.438 -0.709 1.00 92.50 94 ALA A CA 1
ATOM 760 C C . ALA A 1 94 ? -13.377 7.409 -1.715 1.00 92.50 94 ALA A C 1
ATOM 762 O O . ALA A 1 94 ? -14.562 7.307 -2.039 1.00 92.50 94 ALA A O 1
ATOM 763 N N . ASN A 1 95 ? -12.578 8.329 -2.264 1.00 91.94 95 ASN A N 1
ATOM 764 C CA . ASN A 1 95 ? -13.031 9.168 -3.369 1.00 91.94 95 ASN A CA 1
ATOM 765 C C . ASN A 1 95 ? -13.269 8.285 -4.610 1.00 91.94 95 ASN A C 1
ATOM 767 O O . ASN A 1 95 ? -12.404 7.489 -4.982 1.00 91.94 95 ASN A O 1
ATOM 771 N N . GLY A 1 96 ? -14.408 8.463 -5.286 1.00 94.38 96 GLY A N 1
ATOM 772 C CA . GLY A 1 96 ? -14.736 7.752 -6.524 1.00 94.38 96 GLY A CA 1
ATOM 773 C C . GLY A 1 96 ? -13.650 7.864 -7.600 1.00 94.38 96 GLY A C 1
ATOM 774 O O . GLY A 1 96 ? -13.380 6.884 -8.289 1.00 94.38 96 GLY A O 1
ATOM 775 N N . GLU A 1 97 ? -12.953 9.001 -7.695 1.00 96.25 97 GLU A N 1
ATOM 776 C CA . GLU A 1 97 ? -11.812 9.157 -8.610 1.00 96.25 97 GLU A CA 1
ATOM 777 C C . GLU A 1 97 ? -10.637 8.240 -8.244 1.00 96.25 97 GLU A C 1
ATOM 779 O O . GLU A 1 97 ? -10.001 7.667 -9.128 1.00 96.25 97 GLU A O 1
ATOM 784 N N . GLN A 1 98 ? -10.355 8.057 -6.948 1.00 95.75 98 GLN A N 1
ATOM 785 C CA . GLN A 1 98 ? -9.294 7.152 -6.499 1.00 95.75 98 GLN A CA 1
ATOM 786 C C . GLN A 1 98 ? -9.651 5.700 -6.809 1.00 95.75 98 GLN A C 1
ATOM 788 O O . GLN A 1 98 ? -8.796 4.954 -7.279 1.00 95.75 98 GLN A O 1
ATOM 793 N N . ILE A 1 99 ? -10.911 5.309 -6.602 1.00 98.12 99 ILE A N 1
ATOM 794 C CA . ILE A 1 99 ? -11.386 3.963 -6.940 1.00 98.12 99 ILE A CA 1
ATOM 795 C C . ILE A 1 99 ? -11.277 3.712 -8.447 1.00 98.12 99 ILE A C 1
ATOM 797 O O . ILE A 1 99 ? -10.668 2.726 -8.855 1.00 98.12 99 ILE A O 1
ATOM 801 N N . GLN A 1 100 ? -11.756 4.637 -9.283 1.00 98.38 100 GLN A N 1
ATOM 802 C CA . GLN A 1 100 ? -11.632 4.526 -10.741 1.00 98.38 100 GLN A CA 1
ATOM 803 C C . GLN A 1 100 ? -10.169 4.451 -11.196 1.00 98.38 100 GLN A C 1
ATOM 805 O O . GLN A 1 100 ? -9.830 3.666 -12.086 1.00 98.38 100 GLN A O 1
ATOM 810 N N . ALA A 1 101 ? -9.284 5.237 -10.577 1.00 98.06 101 ALA A N 1
ATOM 811 C CA . ALA A 1 101 ? -7.858 5.209 -10.878 1.00 98.06 101 ALA A CA 1
ATOM 812 C C . ALA A 1 101 ? -7.209 3.868 -10.499 1.00 98.06 101 ALA A C 1
ATOM 814 O O . ALA A 1 101 ? -6.377 3.367 -11.256 1.00 98.06 101 ALA A O 1
ATOM 815 N N . LEU A 1 102 ? -7.604 3.265 -9.372 1.00 98.44 102 LEU A N 1
ATOM 816 C CA . LEU A 1 102 ? -7.147 1.937 -8.950 1.00 98.44 102 LEU A CA 1
ATOM 817 C C . LEU A 1 102 ? -7.652 0.832 -9.883 1.00 98.44 102 LEU A C 1
ATOM 819 O O . LEU A 1 102 ? -6.872 -0.024 -10.289 1.00 98.44 102 LEU A O 1
ATOM 823 N N . GLU A 1 103 ? -8.922 0.866 -10.285 1.00 98.56 103 GLU A N 1
ATOM 824 C CA . GLU A 1 103 ? -9.472 -0.093 -11.252 1.00 98.56 103 GLU A CA 1
ATOM 825 C C . GLU A 1 103 ? -8.766 -0.000 -12.608 1.00 98.56 103 GLU A C 1
ATOM 827 O O . GLU A 1 103 ? -8.427 -1.015 -13.218 1.00 98.56 103 GLU A O 1
ATOM 832 N N . ALA A 1 104 ? -8.526 1.221 -13.092 1.00 98.25 104 ALA A N 1
ATOM 833 C CA . ALA A 1 104 ? -7.789 1.445 -14.329 1.00 98.25 104 ALA A CA 1
ATOM 834 C C . ALA A 1 104 ? -6.323 1.001 -14.213 1.00 98.25 104 ALA A C 1
ATOM 836 O O . ALA A 1 104 ? -5.779 0.456 -15.171 1.00 98.25 104 ALA A O 1
ATOM 837 N N . LEU A 1 105 ? -5.690 1.221 -13.055 1.00 98.19 105 LEU A N 1
ATOM 838 C CA . LEU A 1 105 ? -4.343 0.741 -12.761 1.00 98.19 105 LEU A CA 1
ATOM 839 C C . LEU A 1 105 ? -4.275 -0.783 -12.857 1.00 98.19 105 LEU A C 1
ATOM 841 O O . LEU A 1 105 ? -3.454 -1.274 -13.622 1.00 98.19 105 LEU A O 1
ATOM 845 N N . VAL A 1 106 ? -5.126 -1.503 -12.118 1.00 98.38 106 VAL A N 1
ATOM 846 C CA . VAL A 1 106 ? -5.124 -2.975 -12.092 1.00 98.38 106 VAL A CA 1
ATOM 847 C C . VAL A 1 106 ? -5.337 -3.525 -13.500 1.00 98.38 106 VAL A C 1
ATOM 849 O O . VAL A 1 106 ? -4.462 -4.216 -14.005 1.00 98.38 106 VAL A O 1
ATOM 852 N N . ARG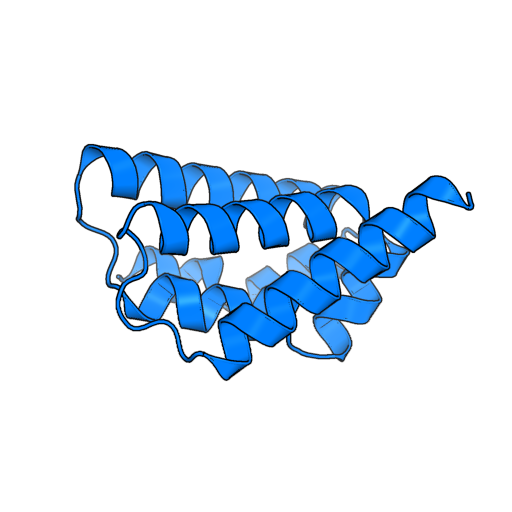 A 1 107 ? -6.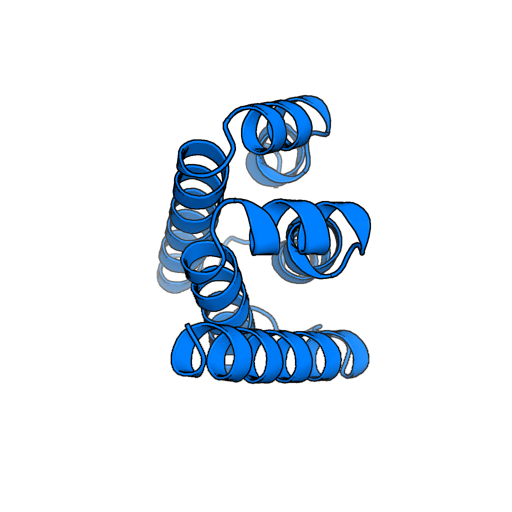389 -3.089 -14.212 1.00 98.12 107 ARG A N 1
ATOM 853 C CA . ARG A 1 107 ? -6.644 -3.527 -15.600 1.00 98.12 107 ARG A CA 1
ATOM 854 C C . ARG A 1 107 ? -5.461 -3.291 -16.542 1.00 98.12 107 ARG A C 1
ATOM 856 O O . ARG A 1 107 ? -5.205 -4.101 -17.427 1.00 98.12 107 ARG A O 1
ATOM 863 N N . GLN A 1 108 ? -4.771 -2.160 -16.395 1.00 97.19 108 GLN A N 1
ATOM 864 C CA . GLN A 1 108 ? -3.608 -1.846 -17.223 1.00 97.19 108 GLN A CA 1
ATOM 865 C C . GLN A 1 108 ? -2.430 -2.774 -16.911 1.00 97.19 108 GLN A C 1
ATOM 867 O O . GLN A 1 108 ? -1.773 -3.237 -17.839 1.00 97.19 108 GLN A O 1
ATOM 872 N N . VAL A 1 109 ? -2.160 -3.024 -15.628 1.00 97.19 109 VAL A N 1
ATOM 873 C CA . VAL A 1 109 ? -1.064 -3.902 -15.205 1.00 97.19 109 VAL A CA 1
ATOM 874 C C . VAL A 1 109 ? -1.342 -5.344 -15.628 1.00 97.19 109 VAL A C 1
ATOM 876 O O . VAL A 1 109 ? -0.439 -5.983 -16.154 1.00 97.19 109 VAL A O 1
ATOM 879 N N . ASP A 1 110 ? -2.583 -5.821 -15.507 1.00 96.50 110 ASP A N 1
ATOM 880 C CA . ASP A 1 110 ? -3.002 -7.146 -15.986 1.00 96.50 110 ASP A CA 1
ATOM 881 C C . ASP A 1 110 ? -2.693 -7.309 -17.478 1.00 96.50 110 ASP A C 1
ATOM 883 O O . ASP A 1 110 ? -1.994 -8.236 -17.882 1.00 96.50 110 ASP A O 1
ATOM 887 N N . ALA A 1 111 ? -3.127 -6.346 -18.295 1.00 96.19 111 ALA A N 1
ATOM 888 C CA . ALA A 1 111 ? -2.875 -6.359 -19.732 1.00 96.19 111 ALA A CA 1
ATOM 889 C C . ALA A 1 111 ? -1.377 -6.272 -20.081 1.00 96.19 111 ALA A C 1
ATOM 891 O O . ALA A 1 111 ? -0.949 -6.781 -21.116 1.00 96.19 111 ALA A O 1
ATOM 892 N N . ASP A 1 112 ? -0.566 -5.596 -19.265 1.00 93.88 112 ASP A N 1
ATOM 893 C CA . ASP A 1 112 ? 0.889 -5.552 -19.444 1.00 93.88 112 ASP A CA 1
ATOM 894 C C . ASP A 1 112 ? 1.537 -6.902 -19.107 1.00 93.88 112 ASP A C 1
ATOM 896 O O . ASP A 1 112 ? 2.418 -7.346 -19.842 1.00 93.88 112 ASP A O 1
ATOM 900 N N . LEU A 1 113 ? 1.076 -7.565 -18.042 1.00 93.50 113 LEU A N 1
ATOM 901 C CA . LEU A 1 113 ? 1.562 -8.874 -17.605 1.00 93.50 113 LEU A CA 1
ATOM 902 C C . LEU A 1 113 ? 1.167 -10.004 -18.563 1.00 93.50 113 LEU A C 1
ATOM 904 O O . LEU A 1 113 ? 1.971 -10.897 -18.789 1.00 93.50 113 LEU A O 1
ATOM 908 N N . GLU A 1 114 ? -0.029 -9.966 -19.151 1.00 92.25 114 GLU A N 1
ATOM 909 C CA . GLU A 1 114 ? -0.486 -10.968 -20.129 1.00 92.25 114 GLU A CA 1
ATOM 910 C C . GLU A 1 114 ? 0.252 -10.889 -21.476 1.00 92.25 114 GLU A C 1
ATOM 912 O O . GLU A 1 114 ? 0.257 -11.849 -22.247 1.00 92.25 114 GLU A O 1
ATOM 917 N N . ARG A 1 115 ? 0.849 -9.732 -21.792 1.00 88.19 115 ARG A N 1
ATOM 918 C CA . ARG A 1 115 ? 1.587 -9.500 -23.044 1.00 88.19 115 ARG A CA 1
ATOM 919 C C . ARG A 1 115 ? 3.067 -9.879 -22.977 1.00 88.19 115 ARG A C 1
ATOM 921 O O . ARG A 1 115 ? 3.694 -9.941 -24.036 1.00 88.19 115 ARG A O 1
ATOM 928 N N . GLY A 1 116 ? 3.621 -10.042 -21.776 1.00 69.88 116 GLY A N 1
ATOM 929 C CA . GLY A 1 116 ? 5.027 -10.387 -21.529 1.00 69.88 116 GLY A CA 1
ATOM 930 C C . GLY A 1 116 ? 5.223 -11.874 -21.290 1.00 69.88 116 GLY A C 1
ATOM 931 O O . GLY A 1 116 ? 6.275 -12.381 -21.735 1.00 69.88 116 GLY A O 1
#